Protein AF-A0A935U2F8-F1 (afdb_monomer)

Secondary structure (DSSP, 8-state):
---HHHHHHHHHHHHHHHT--TT-EEEETTS-EEEEEEE-TTSEEEEEEETTEEEEEEGGGEEEE---TT-SSSS--S-----

Nearest PDB structures (foldseek):
  5xfq-assembly1_B  TM=8.305E-01  e=2.365E-02  Mus musculus
  2ldm-assembly1_A  TM=7.018E-01  e=7.597E-02  Homo sapiens
  2l3s-assembly1_A  TM=6.474E-01  e=1.404E+00  Gallus gallus
  3pe0-assembly2_B  TM=5.490E-01  e=1.234E+00  Homo sapiens
  2eyy-assembly1_A  TM=5.499E-01  e=1.234E+00  Homo sapiens

Sequence (83 aa):
MVIRPQVKKQKEHQALLSKLGKGDEIITRGGIIGKITGVSDDGILVVELQDKVRVRIPRAYVEGRWAPAKSTESAGKSSESAA

Mean predicted aligned error: 10.73 Å

pLDDT: mean 79.78, std 16.59, range [38.16, 94.94]

Radius of gyration: 16.93 Å; Cα contacts (8 Å, |Δi|>4): 101; chains: 1; bounding box: 43×44×47 Å

Structure (mmCIF, N/CA/C/O backbone):
data_AF-A0A935U2F8-F1
#
_entry.id   AF-A0A935U2F8-F1
#
loop_
_atom_site.group_PDB
_atom_site.id
_atom_site.type_symbol
_atom_site.label_atom_id
_atom_site.label_alt_id
_atom_site.label_comp_id
_atom_site.label_asym_id
_atom_site.label_entity_id
_atom_site.label_seq_id
_atom_site.p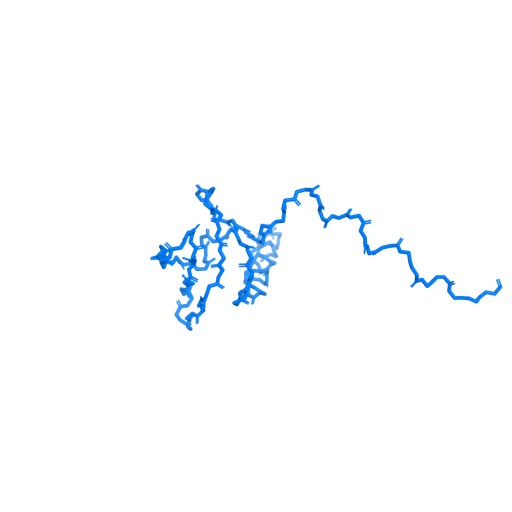dbx_PDB_ins_code
_atom_site.Cartn_x
_atom_site.Cartn_y
_atom_site.Cartn_z
_atom_site.occupancy
_atom_site.B_iso_or_equiv
_atom_site.auth_seq_id
_atom_site.auth_comp_id
_atom_site.auth_asym_id
_atom_site.auth_atom_id
_atom_site.pdbx_PDB_model_num
ATOM 1 N N . MET A 1 1 ? 8.614 -1.339 -35.460 1.00 52.47 1 MET A N 1
ATOM 2 C CA . MET A 1 1 ? 7.844 -1.791 -34.277 1.00 52.47 1 MET A CA 1
ATOM 3 C C . MET A 1 1 ? 8.256 -0.993 -33.047 1.00 52.47 1 MET A C 1
ATOM 5 O O . MET A 1 1 ? 9.346 -1.187 -32.521 1.00 52.47 1 MET A O 1
ATOM 9 N N . VAL A 1 2 ? 7.406 -0.070 -32.600 1.00 60.16 2 VAL A N 1
ATOM 10 C CA . VAL A 1 2 ? 7.650 0.771 -31.419 1.00 60.16 2 VAL A CA 1
ATOM 11 C C . VAL A 1 2 ? 6.898 0.160 -30.227 1.00 60.16 2 VAL A C 1
ATOM 13 O O . VAL A 1 2 ? 5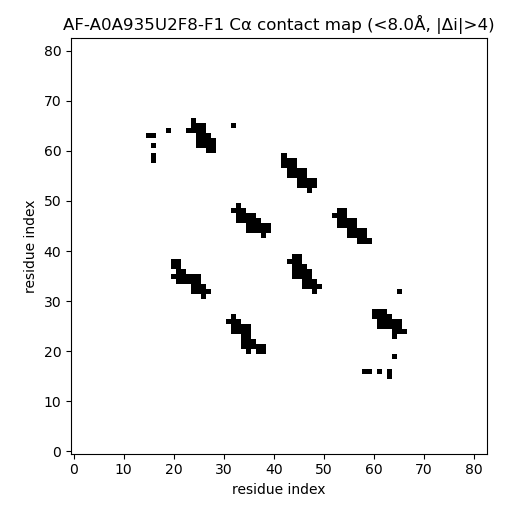.915 0.697 -29.748 1.00 60.16 2 VAL A O 1
ATOM 16 N N . ILE A 1 3 ? 7.343 -1.016 -29.767 1.00 66.69 3 ILE A N 1
ATOM 17 C CA . ILE A 1 3 ? 6.849 -1.672 -28.529 1.00 66.69 3 ILE A CA 1
ATOM 18 C C . ILE A 1 3 ? 7.597 -1.164 -27.280 1.00 66.69 3 ILE A C 1
ATOM 20 O O . ILE A 1 3 ? 7.164 -1.339 -26.142 1.00 66.69 3 ILE A O 1
ATOM 24 N N . ARG A 1 4 ? 8.713 -0.456 -27.481 1.00 69.06 4 ARG A N 1
ATOM 25 C CA . ARG A 1 4 ? 9.570 0.069 -26.410 1.00 69.06 4 ARG A CA 1
ATOM 26 C C . ARG A 1 4 ? 8.913 1.090 -25.457 1.00 69.06 4 ARG A C 1
ATOM 28 O O . ARG A 1 4 ? 9.213 0.991 -24.269 1.00 69.06 4 ARG A O 1
ATOM 35 N N . PRO A 1 5 ? 8.027 2.025 -25.867 1.00 74.56 5 PRO A N 1
ATOM 36 C CA . PRO A 1 5 ? 7.449 2.979 -24.917 1.00 74.56 5 PRO A CA 1
ATOM 37 C C . PRO A 1 5 ? 6.457 2.320 -23.948 1.00 74.56 5 PRO A C 1
ATOM 39 O O . PRO A 1 5 ? 6.397 2.711 -22.785 1.00 74.56 5 PRO A O 1
ATOM 42 N N . GLN A 1 6 ? 5.730 1.285 -24.386 1.00 74.88 6 GLN A N 1
ATOM 43 C CA . GLN A 1 6 ? 4.754 0.578 -23.548 1.00 74.88 6 GLN A CA 1
ATOM 44 C C . GLN A 1 6 ? 5.448 -0.237 -22.450 1.00 74.88 6 GLN A C 1
ATOM 46 O O . GLN A 1 6 ? 5.102 -0.141 -21.274 1.00 74.88 6 GLN A O 1
ATOM 51 N N . VAL A 1 7 ? 6.478 -0.996 -22.841 1.00 78.38 7 VAL A N 1
ATOM 52 C CA . VAL A 1 7 ? 7.264 -1.834 -21.924 1.00 78.38 7 VAL A CA 1
ATOM 53 C C . VAL A 1 7 ? 7.994 -0.971 -20.894 1.00 78.38 7 VAL A C 1
ATOM 55 O O . VAL A 1 7 ? 8.080 -1.347 -19.727 1.00 78.38 7 VAL A O 1
ATOM 58 N N . LYS A 1 8 ? 8.483 0.210 -21.297 1.00 74.81 8 LYS A N 1
ATOM 59 C CA . LYS A 1 8 ? 9.143 1.149 -20.384 1.00 74.81 8 LYS A CA 1
ATOM 60 C C . LYS A 1 8 ? 8.175 1.674 -19.314 1.00 74.81 8 LYS A C 1
ATOM 62 O O . LYS A 1 8 ? 8.480 1.545 -18.133 1.00 74.81 8 LYS A O 1
ATOM 67 N N . LYS A 1 9 ? 6.973 2.120 -19.706 1.00 75.88 9 LYS A N 1
ATOM 68 C CA . LYS A 1 9 ? 5.926 2.564 -18.763 1.00 75.88 9 LYS A CA 1
ATOM 69 C C . LYS A 1 9 ? 5.484 1.462 -17.794 1.00 75.88 9 LYS A C 1
ATOM 71 O O . LYS A 1 9 ? 5.284 1.729 -16.615 1.00 75.88 9 LYS A O 1
ATOM 76 N N . GLN A 1 10 ? 5.355 0.218 -18.261 1.00 76.88 10 GLN A N 1
ATOM 77 C CA . GLN A 1 10 ? 5.011 -0.909 -17.384 1.00 76.88 10 GLN A CA 1
ATOM 78 C C . GLN A 1 10 ? 6.103 -1.195 -16.350 1.00 76.88 10 GLN A C 1
ATOM 80 O O . GLN A 1 10 ? 5.790 -1.397 -15.178 1.00 76.88 10 GLN A O 1
ATOM 85 N N . LYS A 1 11 ? 7.376 -1.180 -16.762 1.00 77.12 11 LYS A N 1
ATOM 86 C CA . LYS A 1 11 ? 8.507 -1.369 -15.844 1.00 77.12 11 LYS A CA 1
ATOM 87 C C . LYS A 1 11 ? 8.601 -0.247 -14.815 1.00 77.12 11 LYS A C 1
ATOM 89 O O . LYS A 1 11 ? 8.820 -0.520 -13.641 1.00 77.12 11 LYS A O 1
ATOM 94 N N . GLU A 1 12 ? 8.401 0.997 -15.238 1.00 78.38 12 GLU A N 1
ATOM 95 C CA . GLU A 1 12 ? 8.371 2.161 -14.345 1.00 78.38 12 GLU A CA 1
ATOM 96 C C . GLU A 1 12 ? 7.221 2.060 -13.333 1.00 78.38 12 GLU A C 1
ATOM 98 O O . GLU A 1 12 ? 7.430 2.280 -12.141 1.00 78.38 12 GLU A O 1
ATOM 103 N N . HIS A 1 13 ? 6.032 1.639 -13.778 1.00 76.25 13 HIS A N 1
ATOM 104 C CA . HIS A 1 13 ? 4.888 1.421 -12.894 1.00 76.25 13 HIS A CA 1
ATOM 105 C C . HIS A 1 13 ? 5.143 0.289 -11.888 1.00 76.25 13 HIS A C 1
ATOM 107 O O . HIS A 1 13 ? 4.900 0.461 -10.697 1.00 76.25 13 HIS A O 1
ATOM 113 N N . GLN A 1 14 ? 5.705 -0.843 -12.324 1.00 78.88 14 GLN A N 1
ATOM 114 C CA . GLN A 1 14 ? 6.093 -1.927 -11.415 1.00 78.88 14 GLN A CA 1
ATOM 115 C C . GLN A 1 14 ? 7.158 -1.479 -10.408 1.00 78.88 14 GLN A C 1
ATOM 117 O O . GLN A 1 14 ? 7.047 -1.795 -9.228 1.00 78.88 14 GLN A O 1
ATOM 122 N N . ALA A 1 15 ? 8.157 -0.705 -10.838 1.00 80.00 15 ALA A N 1
ATOM 123 C CA . ALA A 1 15 ? 9.191 -0.179 -9.952 1.00 80.00 15 ALA A CA 1
ATOM 124 C C . ALA A 1 15 ? 8.625 0.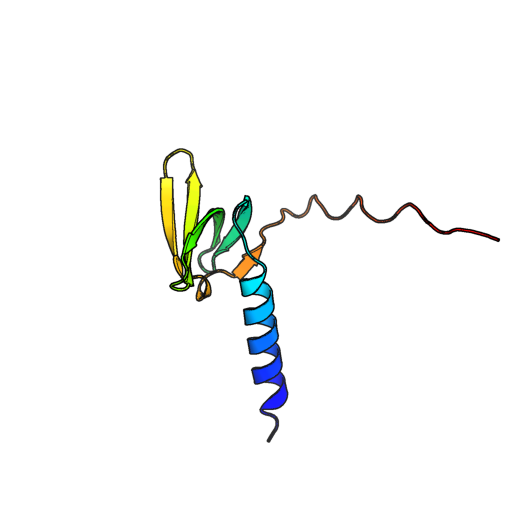792 -8.902 1.00 80.00 15 ALA A C 1
ATOM 126 O O . ALA A 1 15 ? 9.047 0.754 -7.746 1.00 80.00 15 ALA A O 1
ATOM 127 N N . LEU A 1 16 ? 7.659 1.637 -9.280 1.00 78.25 16 LEU A N 1
ATOM 128 C CA . LEU A 1 16 ? 6.926 2.502 -8.351 1.00 78.25 16 LEU A CA 1
ATOM 129 C C . LEU A 1 16 ? 6.141 1.684 -7.333 1.00 78.25 16 LEU A C 1
ATOM 131 O O . LEU A 1 16 ? 6.246 1.934 -6.133 1.00 78.25 16 LEU A O 1
ATOM 135 N N . LEU A 1 17 ? 5.414 0.673 -7.808 1.00 81.44 17 LEU A N 1
ATOM 136 C CA . LEU A 1 17 ? 4.665 -0.214 -6.936 1.00 81.44 17 LEU A CA 1
ATOM 137 C C . LEU A 1 17 ? 5.593 -0.902 -5.947 1.00 81.44 17 LEU A C 1
ATOM 139 O O . LEU A 1 17 ? 5.260 -0.884 -4.770 1.00 81.44 17 LEU A O 1
ATOM 143 N N . SER A 1 18 ? 6.747 -1.428 -6.371 1.00 80.81 18 SER A N 1
ATOM 144 C CA . SER A 1 18 ? 7.742 -2.115 -5.526 1.00 80.81 18 SER A CA 1
ATOM 145 C C . SER A 1 18 ? 8.321 -1.264 -4.391 1.00 80.81 18 SER A C 1
ATOM 147 O O . SER A 1 18 ? 8.773 -1.818 -3.392 1.00 80.81 18 SER A O 1
ATOM 149 N N . LYS A 1 19 ? 8.273 0.068 -4.500 1.00 85.19 19 LYS A N 1
ATOM 150 C CA . LYS A 1 19 ? 8.728 0.983 -3.439 1.00 85.19 19 LYS A CA 1
ATOM 151 C C . LYS A 1 19 ? 7.724 1.153 -2.299 1.00 85.19 19 LYS A C 1
ATOM 153 O O . LYS A 1 19 ? 8.098 1.677 -1.257 1.00 85.19 19 LYS A O 1
ATOM 1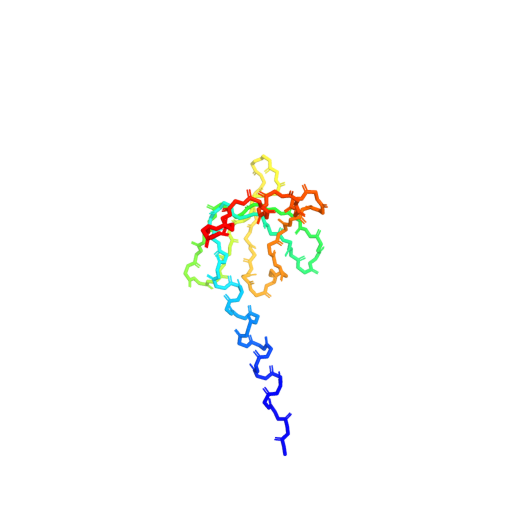58 N N . LEU A 1 20 ? 6.475 0.727 -2.494 1.00 86.50 20 LEU A N 1
ATOM 159 C CA . LEU A 1 20 ? 5.442 0.814 -1.465 1.00 86.50 20 LEU A CA 1
ATOM 160 C C . LEU A 1 20 ? 5.712 -0.168 -0.317 1.00 86.50 20 LEU A C 1
ATOM 162 O O . LEU A 1 20 ? 5.964 -1.354 -0.546 1.00 86.50 20 LEU A O 1
ATOM 166 N N . GLY A 1 21 ? 5.636 0.323 0.915 1.00 88.12 21 GLY A N 1
ATOM 167 C CA . GLY A 1 21 ? 5.906 -0.454 2.121 1.00 88.12 21 GLY A CA 1
ATOM 168 C C . GLY A 1 21 ? 4.914 -0.180 3.246 1.00 88.12 21 GLY A C 1
ATOM 169 O O . GLY A 1 21 ? 3.996 0.627 3.117 1.00 88.12 21 GLY A O 1
ATOM 170 N N . LYS A 1 22 ? 5.100 -0.866 4.379 1.00 91.56 22 LYS A N 1
ATOM 171 C CA . LYS A 1 22 ? 4.318 -0.597 5.594 1.00 91.56 22 LYS A CA 1
ATOM 172 C C . LYS A 1 22 ? 4.498 0.865 6.009 1.00 91.56 22 LYS A C 1
ATOM 174 O O . LYS A 1 22 ? 5.619 1.357 6.051 1.00 91.56 22 LYS A O 1
ATOM 179 N N . GLY A 1 23 ? 3.402 1.524 6.360 1.00 90.12 23 GLY A N 1
ATOM 180 C CA . GLY A 1 23 ? 3.385 2.926 6.768 1.00 90.12 23 GLY A CA 1
ATOM 181 C C . GLY A 1 23 ? 3.045 3.908 5.652 1.00 90.12 23 GLY A C 1
ATOM 182 O O . GLY A 1 23 ? 2.647 5.023 5.974 1.00 90.12 23 GLY A O 1
ATOM 183 N N . ASP A 1 24 ? 3.124 3.496 4.385 1.00 91.50 24 ASP A N 1
ATOM 184 C CA . ASP A 1 24 ? 2.749 4.354 3.264 1.00 91.50 24 ASP A CA 1
ATOM 185 C C . ASP A 1 24 ? 1.230 4.532 3.183 1.00 91.50 24 ASP A C 1
ATOM 187 O O . ASP A 1 24 ? 0.472 3.558 3.229 1.00 91.50 24 ASP A O 1
ATOM 191 N N . GLU A 1 25 ? 0.795 5.778 3.006 1.00 92.81 25 GLU A N 1
ATOM 192 C CA . GLU A 1 25 ? -0.546 6.086 2.519 1.00 92.81 25 GLU A CA 1
ATOM 193 C C . GLU A 1 25 ? -0.598 5.904 1.008 1.00 92.81 25 GLU A C 1
ATOM 195 O O . GLU A 1 25 ? 0.268 6.371 0.265 1.00 92.81 25 GLU A O 1
ATOM 200 N N . ILE A 1 26 ? -1.625 5.212 0.540 1.00 93.19 26 ILE A N 1
ATOM 201 C CA . ILE A 1 26 ? -1.807 4.897 -0.868 1.00 93.19 26 ILE A CA 1
ATOM 202 C C . ILE A 1 26 ? -3.212 5.239 -1.321 1.00 93.19 26 ILE A C 1
ATOM 204 O O . ILE A 1 26 ? -4.155 5.240 -0.532 1.00 93.19 26 ILE A O 1
ATOM 208 N N . ILE A 1 27 ? -3.336 5.465 -2.622 1.00 93.06 27 ILE A N 1
ATOM 209 C CA . ILE A 1 27 ? -4.614 5.520 -3.314 1.00 93.06 27 ILE A CA 1
ATOM 210 C C . ILE A 1 27 ? -4.729 4.324 -4.253 1.00 93.06 27 ILE A C 1
ATOM 212 O O . ILE A 1 27 ? -3.807 3.968 -4.995 1.00 93.06 27 ILE A O 1
ATOM 216 N N . THR A 1 28 ? -5.866 3.652 -4.166 1.00 92.94 28 THR A N 1
ATOM 217 C CA . THR A 1 28 ? -6.230 2.5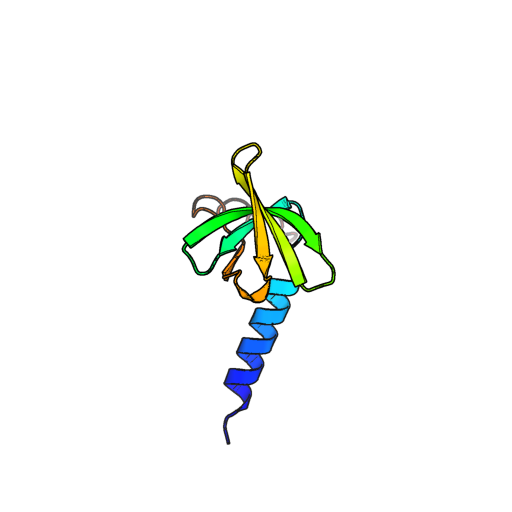43 -5.048 1.00 92.94 28 THR A CA 1
ATOM 218 C C . THR A 1 28 ? -6.900 3.066 -6.312 1.00 92.94 28 THR A C 1
ATOM 220 O O . THR A 1 28 ? -7.502 4.137 -6.302 1.00 92.94 28 THR A O 1
ATOM 223 N N . ARG A 1 29 ? -6.910 2.260 -7.377 1.00 90.31 29 ARG A N 1
ATOM 224 C CA . ARG A 1 29 ? -7.600 2.588 -8.642 1.00 90.31 29 ARG A CA 1
ATOM 225 C C . ARG A 1 29 ? -9.123 2.768 -8.506 1.00 90.31 29 ARG A C 1
ATOM 227 O O . ARG A 1 29 ? -9.775 3.170 -9.460 1.00 90.31 29 ARG A O 1
ATOM 234 N N . GLY A 1 30 ? -9.695 2.430 -7.348 1.00 87.75 30 GLY A N 1
ATOM 235 C CA . GLY A 1 30 ? -11.103 2.665 -7.012 1.00 87.75 30 GLY A CA 1
ATOM 236 C C . GLY A 1 30 ? -11.353 3.966 -6.242 1.00 87.75 30 GLY A C 1
ATOM 237 O O . GLY A 1 30 ? -12.466 4.170 -5.773 1.00 87.75 30 GLY A O 1
ATOM 238 N N . GLY A 1 31 ? -10.335 4.814 -6.053 1.00 91.25 31 GLY A N 1
ATOM 239 C CA . GLY A 1 31 ? -10.446 6.069 -5.299 1.00 91.25 31 GLY A CA 1
ATOM 240 C C . GLY A 1 31 ? -10.406 5.905 -3.776 1.00 91.25 31 GLY A C 1
ATOM 241 O O . GLY A 1 31 ? -10.631 6.866 -3.048 1.00 91.25 31 GLY A O 1
ATOM 242 N N . ILE A 1 32 ? -10.115 4.702 -3.276 1.00 92.62 32 ILE A N 1
ATOM 243 C CA . ILE A 1 32 ? -9.993 4.440 -1.837 1.00 92.62 32 ILE A CA 1
ATOM 244 C C . ILE A 1 32 ? -8.591 4.835 -1.377 1.00 92.62 32 ILE A C 1
ATOM 246 O O . ILE A 1 32 ? -7.608 4.384 -1.976 1.00 92.62 32 ILE A O 1
ATOM 250 N N . ILE A 1 33 ? -8.521 5.620 -0.303 1.00 93.44 33 ILE A N 1
ATOM 251 C CA . ILE A 1 33 ? -7.285 6.000 0.385 1.00 93.44 33 ILE A CA 1
ATOM 252 C C . ILE A 1 33 ? -7.154 5.164 1.656 1.00 93.44 33 ILE A C 1
ATOM 254 O O . ILE A 1 33 ? -8.133 4.943 2.367 1.00 93.44 33 ILE A O 1
ATOM 258 N N . GLY A 1 34 ? -5.944 4.700 1.942 1.00 93.50 34 GLY A N 1
AT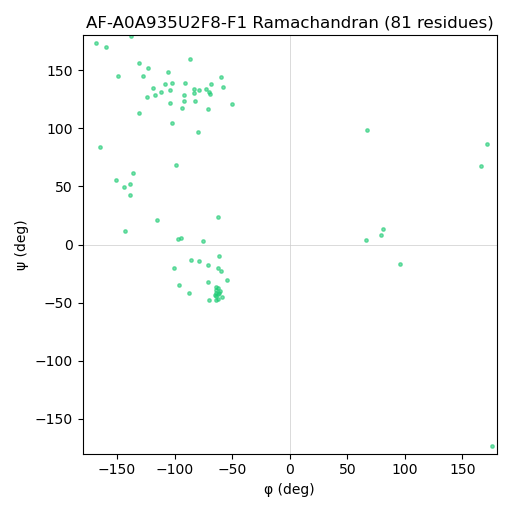OM 259 C CA . GLY A 1 34 ? -5.660 3.997 3.185 1.00 93.50 34 GLY A CA 1
ATOM 260 C C . GLY A 1 34 ? -4.172 3.802 3.419 1.00 93.50 34 GLY A C 1
ATOM 261 O O . GLY A 1 34 ? -3.343 4.081 2.550 1.00 93.50 34 GLY A O 1
ATOM 262 N N . LYS A 1 35 ? -3.834 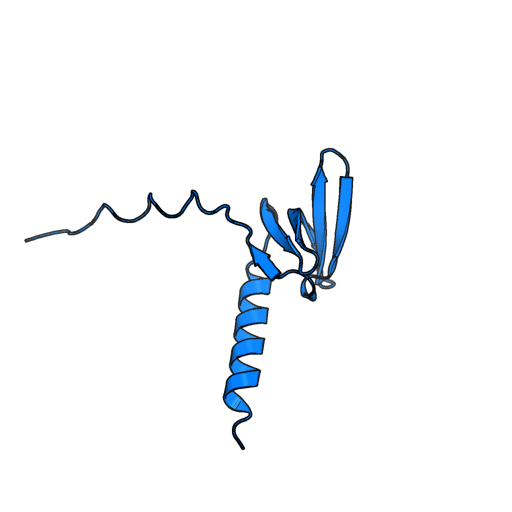3.297 4.602 1.00 94.69 35 LYS A N 1
ATOM 263 C CA . LYS A 1 35 ? -2.453 3.095 5.040 1.00 94.69 35 LYS A CA 1
ATOM 264 C C . LYS A 1 35 ? -2.065 1.627 4.975 1.00 94.69 35 LYS A C 1
ATOM 266 O O . LYS A 1 35 ? -2.777 0.767 5.486 1.00 94.69 35 LYS A O 1
ATOM 271 N N . ILE A 1 36 ? -0.905 1.319 4.403 1.00 94.50 36 ILE A N 1
ATOM 272 C CA . ILE A 1 36 ? -0.394 -0.054 4.373 1.00 94.50 36 ILE A CA 1
ATOM 273 C C . ILE A 1 36 ? 0.038 -0.463 5.786 1.00 94.50 36 ILE A C 1
ATOM 275 O O . ILE A 1 36 ? 0.991 0.079 6.345 1.00 94.50 36 ILE A O 1
ATOM 279 N N . THR A 1 37 ? -0.614 -1.473 6.353 1.00 94.75 37 THR A N 1
ATOM 280 C CA . THR A 1 37 ? -0.226 -2.087 7.635 1.00 94.75 37 THR A CA 1
ATOM 281 C C . THR A 1 37 ? 0.529 -3.399 7.441 1.00 94.75 37 THR A C 1
ATOM 283 O O . THR A 1 37 ? 1.245 -3.851 8.336 1.00 94.75 37 THR A O 1
ATOM 286 N N . GLY A 1 38 ? 0.397 -4.022 6.269 1.00 93.19 38 GLY A N 1
ATOM 287 C CA . GLY A 1 38 ? 1.017 -5.303 5.951 1.00 93.19 38 GLY A CA 1
ATOM 288 C C . GLY A 1 38 ? 1.365 -5.430 4.475 1.00 93.19 38 GLY A C 1
ATOM 289 O O . GLY A 1 38 ? 0.641 -4.944 3.613 1.00 93.19 38 GLY A O 1
ATOM 290 N N . VAL A 1 39 ? 2.472 -6.113 4.202 1.00 91.00 39 VAL A N 1
ATOM 291 C CA . VAL A 1 39 ? 2.885 -6.518 2.857 1.00 91.00 39 VAL A CA 1
ATOM 292 C C . VAL A 1 39 ? 3.054 -8.026 2.910 1.00 91.00 39 VAL A C 1
ATOM 294 O O . VAL A 1 39 ? 3.731 -8.523 3.810 1.00 91.00 39 VAL A O 1
ATOM 297 N N . SER A 1 40 ? 2.398 -8.728 1.999 1.00 88.56 40 SER A N 1
ATOM 298 C CA . SER A 1 40 ? 2.519 -10.170 1.824 1.00 88.56 40 SER A CA 1
ATOM 299 C C . SER A 1 40 ? 3.341 -10.470 0.568 1.00 88.56 40 SER A C 1
ATOM 301 O O . SER A 1 40 ? 3.318 -9.708 -0.403 1.00 88.56 40 SER A O 1
ATOM 303 N N . ASP A 1 41 ? 4.081 -11.579 0.593 1.00 82.31 41 ASP A N 1
ATOM 304 C CA . ASP A 1 41 ? 5.002 -11.972 -0.487 1.00 82.31 41 ASP A CA 1
ATOM 305 C C . ASP A 1 41 ? 4.271 -12.421 -1.765 1.00 82.31 41 ASP A C 1
ATOM 307 O O . ASP A 1 41 ? 4.837 -12.407 -2.856 1.00 82.31 41 ASP A O 1
ATOM 311 N N . ASP A 1 42 ? 2.982 -12.745 -1.648 1.00 88.81 42 ASP A N 1
ATOM 312 C CA . ASP A 1 42 ? 2.060 -13.061 -2.745 1.00 88.81 42 ASP A CA 1
ATOM 313 C C . ASP A 1 42 ? 1.603 -11.820 -3.542 1.00 88.81 42 ASP A C 1
ATOM 315 O O . ASP A 1 42 ? 0.783 -11.919 -4.457 1.00 88.81 42 ASP A O 1
ATOM 319 N N . GLY A 1 43 ? 2.119 -10.633 -3.208 1.00 86.44 43 GLY A N 1
ATOM 320 C CA . GLY A 1 43 ? 1.739 -9.379 -3.850 1.00 86.44 43 GLY A CA 1
ATOM 321 C C . GLY A 1 43 ? 0.434 -8.788 -3.317 1.00 86.44 43 GLY A C 1
ATOM 322 O O . GLY A 1 43 ? -0.099 -7.858 -3.930 1.00 86.44 43 GLY A O 1
ATOM 323 N N . ILE A 1 44 ? -0.077 -9.280 -2.187 1.00 92.25 44 ILE A N 1
ATOM 324 C CA . ILE A 1 44 ? -1.213 -8.693 -1.476 1.00 92.25 44 ILE A CA 1
ATOM 325 C C . ILE A 1 44 ? -0.718 -7.675 -0.442 1.00 92.25 44 ILE A C 1
ATOM 327 O O . ILE A 1 44 ? 0.258 -7.883 0.277 1.00 92.25 44 ILE A O 1
ATOM 331 N N . LEU A 1 45 ? -1.423 -6.552 -0.345 1.00 93.06 45 LEU A N 1
ATOM 332 C CA . LEU A 1 45 ? -1.228 -5.535 0.678 1.00 93.06 45 LEU A CA 1
ATOM 333 C C . LEU A 1 45 ? -2.396 -5.570 1.657 1.00 93.06 45 LEU A C 1
ATOM 335 O O . LEU A 1 45 ? -3.554 -5.677 1.252 1.00 93.06 45 LEU A O 1
ATOM 339 N N . VAL A 1 46 ? -2.085 -5.452 2.945 1.00 94.44 46 VAL A N 1
ATOM 340 C CA . VAL A 1 46 ? -3.077 -5.194 3.988 1.00 94.44 46 VAL A CA 1
ATOM 341 C C . VAL A 1 46 ? -3.127 -3.692 4.198 1.00 94.44 46 VAL A C 1
ATOM 343 O O . VAL A 1 46 ? -2.121 -3.088 4.578 1.00 94.44 46 VAL A O 1
ATOM 346 N N . VAL A 1 47 ? -4.289 -3.108 3.934 1.00 94.94 47 VAL A N 1
ATOM 347 C CA . VAL A 1 47 ? -4.526 -1.669 4.001 1.00 94.94 47 VAL A CA 1
ATOM 348 C C . VAL A 1 47 ? -5.570 -1.396 5.070 1.00 94.94 47 VAL A C 1
ATOM 350 O O . VAL A 1 47 ? -6.634 -2.014 5.083 1.00 94.94 47 VAL A O 1
ATOM 353 N N . GLU A 1 48 ? -5.255 -0.481 5.972 1.00 94.94 48 GLU A N 1
ATOM 354 C CA . GLU A 1 48 ? -6.175 0.035 6.974 1.00 94.94 48 GLU A CA 1
ATOM 355 C C . GLU A 1 48 ? -6.858 1.286 6.420 1.00 94.94 48 GLU A C 1
ATOM 357 O O . GLU A 1 48 ? -6.190 2.220 5.970 1.00 94.94 48 GLU A O 1
ATOM 362 N N . LEU A 1 49 ? -8.189 1.255 6.393 1.00 92.50 49 LEU A N 1
ATOM 363 C CA . LEU A 1 49 ? -9.023 2.349 5.882 1.00 92.50 49 LEU A CA 1
ATOM 364 C C . LEU A 1 49 ? -9.504 3.251 7.018 1.00 92.50 49 LEU A C 1
ATOM 366 O O . LEU A 1 49 ? -9.654 4.455 6.851 1.00 92.50 49 LEU A O 1
ATOM 370 N N . GLN A 1 50 ? -9.763 2.637 8.170 1.00 90.62 50 GLN A N 1
ATOM 371 C CA . GLN A 1 50 ? -10.226 3.279 9.390 1.00 90.62 50 GLN A CA 1
ATOM 372 C C . GLN A 1 50 ? -9.918 2.354 10.573 1.00 90.62 50 GLN A C 1
ATOM 374 O O . GLN A 1 50 ? -9.571 1.185 10.372 1.00 90.62 50 GLN A O 1
ATOM 379 N N . ASP A 1 51 ? -10.084 2.842 11.801 1.00 90.62 51 ASP A N 1
ATOM 380 C CA . ASP A 1 51 ? -9.832 2.060 13.010 1.00 90.62 51 ASP A CA 1
ATOM 381 C C . ASP A 1 51 ? -10.540 0.700 12.968 1.00 90.62 51 ASP A C 1
ATOM 383 O O . ASP A 1 51 ? -11.764 0.605 12.865 1.00 90.62 51 ASP A O 1
ATOM 387 N N . LYS A 1 52 ? -9.740 -0.370 13.064 1.00 90.19 52 LYS A N 1
ATOM 388 C CA . LYS A 1 52 ? -10.166 -1.782 13.007 1.00 90.19 52 LYS A CA 1
ATOM 389 C C . LYS A 1 52 ? -10.731 -2.254 11.658 1.00 90.19 52 LYS A C 1
ATOM 391 O O . LYS A 1 52 ? -11.109 -3.420 11.555 1.00 90.19 52 LYS A O 1
ATOM 396 N N . VAL A 1 53 ? -10.734 -1.424 10.616 1.00 94.12 53 VAL A N 1
ATOM 397 C CA . VAL A 1 53 ? -11.153 -1.810 9.262 1.00 94.12 53 VAL A CA 1
ATOM 398 C C . VAL A 1 53 ? -9.923 -2.029 8.392 1.00 94.12 53 VAL A C 1
ATOM 400 O O . VAL A 1 53 ? -9.277 -1.084 7.936 1.00 94.12 53 VAL A O 1
ATOM 403 N N . ARG A 1 54 ? -9.611 -3.304 8.141 1.00 93.69 54 ARG A N 1
ATOM 404 C CA . ARG A 1 54 ? -8.492 -3.727 7.293 1.00 93.69 54 ARG A CA 1
ATOM 405 C C . ARG A 1 54 ? -8.991 -4.524 6.105 1.00 93.69 54 ARG A C 1
ATOM 407 O O . ARG A 1 54 ? -9.796 -5.438 6.259 1.00 93.69 54 ARG A O 1
ATOM 414 N N . VAL A 1 55 ? -8.460 -4.206 4.935 1.00 93.81 55 VAL A N 1
ATOM 415 C CA . VAL A 1 55 ? -8.778 -4.879 3.677 1.00 93.81 55 VAL A CA 1
ATOM 416 C C . VAL A 1 55 ? -7.512 -5.420 3.034 1.00 93.81 55 VAL A C 1
ATOM 418 O O . VAL A 1 55 ? -6.415 -4.897 3.229 1.00 93.81 55 VAL A O 1
ATOM 421 N N . ARG A 1 56 ? -7.666 -6.498 2.268 1.00 93.62 56 ARG A N 1
ATOM 422 C CA . ARG A 1 56 ? -6.589 -7.093 1.480 1.00 93.62 56 ARG A CA 1
ATOM 423 C C . ARG A 1 56 ? -6.805 -6.720 0.028 1.00 93.62 56 ARG A C 1
ATOM 425 O O . ARG A 1 56 ? -7.854 -7.034 -0.526 1.00 93.62 56 ARG A O 1
ATOM 432 N N . ILE A 1 57 ? -5.826 -6.059 -0.575 1.00 93.31 57 ILE A N 1
ATOM 433 C CA . ILE A 1 57 ? -5.886 -5.658 -1.980 1.00 93.31 57 ILE A CA 1
ATOM 434 C C . ILE A 1 57 ? -4.635 -6.136 -2.718 1.00 93.31 57 ILE A C 1
ATOM 436 O O . ILE A 1 57 ? -3.547 -6.125 -2.139 1.00 93.31 57 ILE A O 1
ATOM 440 N N . PRO A 1 58 ? -4.733 -6.533 -3.994 1.00 93.44 58 PRO A N 1
ATOM 441 C CA . PRO A 1 58 ? -3.544 -6.820 -4.780 1.00 93.44 58 PRO A CA 1
ATOM 442 C C . PRO A 1 58 ? -2.763 -5.531 -5.044 1.00 93.44 58 PRO A C 1
ATOM 444 O O . PRO A 1 58 ? -3.339 -4.511 -5.428 1.00 93.44 58 PRO A O 1
ATOM 447 N N . ARG A 1 59 ? -1.434 -5.587 -4.935 1.00 90.12 59 ARG A N 1
ATOM 448 C CA . ARG A 1 59 ? -0.525 -4.463 -5.217 1.00 90.12 59 ARG A CA 1
ATOM 449 C C . ARG A 1 59 ? -0.729 -3.875 -6.615 1.00 90.12 59 ARG A C 1
ATOM 451 O O . ARG A 1 59 ? -0.574 -2.677 -6.807 1.00 90.12 59 ARG A O 1
ATOM 458 N N . ALA A 1 60 ? -1.136 -4.706 -7.575 1.00 90.19 60 ALA A N 1
ATOM 459 C CA . ALA A 1 60 ? -1.459 -4.299 -8.941 1.00 90.19 60 ALA A CA 1
ATOM 460 C C . ALA A 1 60 ? -2.638 -3.306 -9.053 1.00 90.19 60 ALA A C 1
ATOM 462 O O . ALA A 1 60 ? -2.759 -2.628 -10.071 1.00 90.19 60 ALA A O 1
ATOM 463 N N . TYR A 1 61 ? -3.497 -3.213 -8.031 1.00 92.19 61 TYR A N 1
ATOM 464 C CA . TYR A 1 61 ? -4.644 -2.295 -7.986 1.00 92.19 61 TYR A CA 1
ATOM 465 C C . TYR A 1 61 ? -4.354 -0.995 -7.227 1.00 92.19 61 TYR A C 1
ATOM 467 O O . TYR A 1 61 ? -5.246 -0.159 -7.065 1.00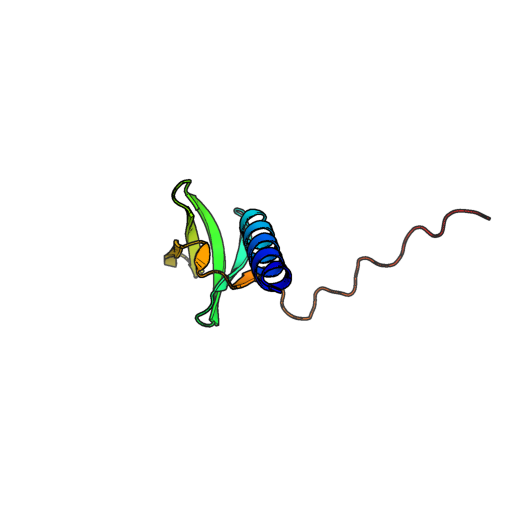 92.19 61 TYR A O 1
ATOM 475 N N . VAL A 1 62 ? -3.110 -0.798 -6.789 1.00 92.00 62 VAL A N 1
ATOM 476 C CA . VAL A 1 62 ? -2.657 0.474 -6.233 1.00 92.00 62 VAL A CA 1
ATOM 477 C C . VAL A 1 62 ? -2.269 1.405 -7.376 1.00 92.00 62 VAL A C 1
ATOM 479 O O . VAL A 1 62 ? -1.611 0.997 -8.333 1.00 92.00 62 VAL A O 1
ATOM 482 N N . GLU A 1 63 ? -2.721 2.650 -7.309 1.00 90.56 63 GLU A N 1
ATOM 483 C CA . GLU A 1 63 ? -2.392 3.673 -8.299 1.00 90.56 63 GLU A CA 1
ATOM 484 C C . GLU A 1 63 ? -1.093 4.389 -7.926 1.00 90.56 63 GLU A C 1
ATOM 486 O O . GLU A 1 63 ? -0.212 4.562 -8.770 1.00 90.56 63 GLU A O 1
ATOM 491 N N . GLY A 1 64 ? -0.917 4.701 -6.642 1.00 89.88 64 GLY A N 1
ATOM 492 C CA . GLY A 1 64 ? 0.321 5.279 -6.139 1.00 89.88 64 GLY A CA 1
ATOM 493 C C . GLY A 1 64 ? 0.262 5.641 -4.662 1.00 89.88 64 GLY A C 1
ATOM 494 O O . GLY A 1 64 ? -0.707 5.340 -3.963 1.00 89.88 64 GLY A O 1
ATOM 495 N N . ARG A 1 65 ? 1.328 6.297 -4.195 1.00 90.12 65 ARG A N 1
ATOM 496 C CA . ARG A 1 65 ? 1.375 6.911 -2.866 1.00 90.12 65 ARG A CA 1
ATOM 497 C C . ARG A 1 65 ? 0.435 8.113 -2.844 1.00 90.12 65 ARG A C 1
ATOM 499 O O . ARG A 1 65 ? 0.506 8.962 -3.730 1.00 90.12 65 ARG A O 1
ATOM 506 N N . TRP A 1 66 ? -0.426 8.173 -1.839 1.00 89.50 66 TRP A N 1
ATOM 507 C CA . TRP A 1 66 ? -1.291 9.317 -1.612 1.00 89.50 66 TRP A CA 1
ATOM 508 C C . TRP A 1 66 ? -0.505 10.393 -0.864 1.00 89.50 66 TRP A C 1
ATOM 510 O O . TRP A 1 66 ? 0.060 10.139 0.196 1.00 89.50 66 TRP A O 1
ATOM 520 N N . ALA A 1 67 ? -0.444 11.586 -1.444 1.00 81.81 67 ALA A N 1
ATOM 521 C CA . ALA A 1 67 ? 0.038 12.787 -0.785 1.00 81.81 67 ALA A CA 1
ATOM 522 C C . ALA A 1 67 ? -1.006 13.877 -1.049 1.00 81.81 67 ALA A C 1
ATOM 524 O O . ALA A 1 67 ? -1.181 14.264 -2.209 1.00 81.81 67 ALA A O 1
ATOM 525 N N . PRO A 1 68 ? -1.734 14.369 -0.029 1.00 72.69 68 PRO A N 1
ATOM 526 C CA . PRO A 1 68 ? -2.587 15.528 -0.227 1.00 72.69 68 PRO A CA 1
ATOM 527 C C . PRO A 1 68 ? -1.703 16.696 -0.677 1.00 72.69 68 PRO A C 1
ATOM 529 O O . PRO A 1 68 ? -0.568 16.837 -0.219 1.00 72.69 68 PRO A O 1
ATOM 532 N N . ALA A 1 69 ? -2.219 17.545 -1.564 1.00 65.94 69 ALA A N 1
ATOM 533 C CA . ALA A 1 69 ? -1.506 18.650 -2.215 1.00 65.94 69 ALA A CA 1
ATOM 534 C C . ALA A 1 69 ? -0.978 19.768 -1.271 1.00 65.94 69 ALA A C 1
ATOM 536 O O . ALA A 1 69 ? -0.762 20.891 -1.705 1.00 65.94 69 ALA A O 1
ATOM 537 N N . LYS A 1 70 ? -0.756 19.487 0.020 1.00 55.75 70 LYS A N 1
ATOM 538 C CA . LYS A 1 70 ? -0.171 20.386 1.029 1.00 55.75 70 LYS A CA 1
ATOM 539 C C . LYS A 1 70 ? 1.182 19.916 1.581 1.00 55.75 70 LYS A C 1
ATOM 541 O O . LYS A 1 70 ? 1.591 20.336 2.659 1.00 55.75 70 LYS A O 1
ATOM 546 N N . SER A 1 71 ? 1.908 19.051 0.877 1.00 56.84 71 SER A N 1
ATOM 547 C CA . SER A 1 71 ? 3.252 18.632 1.311 1.00 56.84 71 SER A CA 1
ATOM 548 C C . SER A 1 71 ? 4.234 18.550 0.145 1.00 56.84 71 SER A C 1
ATOM 550 O O . SER A 1 71 ? 4.917 17.555 -0.069 1.00 56.84 71 SER A O 1
ATOM 552 N N . THR A 1 72 ? 4.313 19.624 -0.633 1.00 54.91 72 THR A N 1
ATOM 553 C CA . THR A 1 72 ? 5.452 19.904 -1.518 1.00 54.91 72 THR A CA 1
ATOM 554 C C . THR A 1 72 ? 5.808 21.381 -1.381 1.00 54.91 72 THR A C 1
ATOM 556 O O . THR A 1 72 ? 5.693 22.137 -2.329 1.00 54.91 72 THR A O 1
ATOM 559 N N . GLU A 1 73 ? 6.192 21.808 -0.173 1.00 54.00 73 GLU A N 1
ATOM 560 C CA . GLU A 1 73 ? 6.733 23.161 0.060 1.00 54.00 73 GLU A CA 1
ATOM 561 C C . GLU A 1 73 ? 7.874 23.233 1.101 1.00 54.00 73 GLU A C 1
ATOM 563 O O . GLU A 1 73 ? 8.288 24.324 1.471 1.00 54.00 73 GLU A O 1
ATOM 568 N N . SER A 1 74 ? 8.477 22.121 1.557 1.00 48.91 74 SER A N 1
ATOM 569 C CA . SER A 1 74 ? 9.550 22.204 2.576 1.00 48.91 74 SER A CA 1
ATOM 570 C C . SER A 1 74 ? 10.757 21.277 2.376 1.00 48.91 74 SER A C 1
ATOM 572 O O . SER A 1 74 ? 11.261 20.701 3.338 1.00 48.91 74 SER A O 1
ATOM 574 N N . ALA A 1 75 ? 11.265 21.146 1.149 1.00 49.62 75 ALA A N 1
ATOM 575 C CA . ALA A 1 75 ? 12.569 20.508 0.910 1.00 49.62 75 ALA A CA 1
ATOM 576 C C . ALA A 1 75 ? 13.348 21.178 -0.236 1.00 49.62 75 ALA A C 1
ATOM 578 O O . ALA A 1 75 ? 13.833 20.522 -1.151 1.00 49.62 75 ALA A O 1
ATOM 579 N N . GLY A 1 76 ? 13.445 22.508 -0.188 1.00 46.03 76 GLY A N 1
ATOM 580 C CA . GLY A 1 76 ? 14.202 23.309 -1.150 1.00 46.03 76 GLY A CA 1
ATOM 581 C C . GLY A 1 76 ? 14.737 24.596 -0.529 1.00 46.03 76 GLY A C 1
ATOM 582 O O . GLY A 1 76 ? 14.413 25.675 -1.006 1.00 46.03 76 GLY A O 1
AT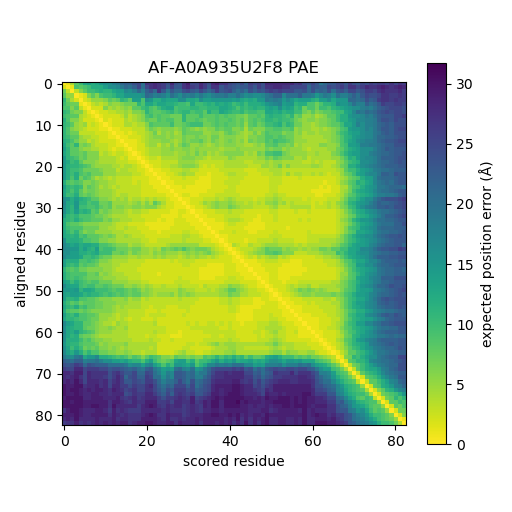OM 583 N N . LYS A 1 77 ? 15.497 24.499 0.570 1.00 52.25 77 LYS A N 1
ATOM 584 C CA . LYS A 1 77 ? 16.360 25.588 1.065 1.00 52.25 77 LYS A CA 1
ATOM 585 C C . LYS A 1 77 ? 17.360 25.068 2.099 1.00 52.25 77 LYS A C 1
ATOM 587 O O . LYS A 1 77 ? 17.104 25.170 3.290 1.00 52.25 77 LYS A O 1
ATOM 592 N N . SER A 1 78 ? 18.482 24.523 1.623 1.00 44.66 78 SER A N 1
ATOM 593 C CA . SER A 1 78 ? 19.779 24.528 2.328 1.00 44.66 78 SER A CA 1
ATOM 594 C C . SER A 1 78 ? 20.809 23.646 1.612 1.00 44.66 78 SER A C 1
ATOM 596 O O . SER A 1 78 ? 20.959 22.479 1.940 1.00 44.66 78 SER A O 1
ATOM 598 N N . SER A 1 79 ? 21.518 24.220 0.637 1.00 45.91 79 SER A N 1
ATOM 599 C CA . SER A 1 79 ? 22.981 24.095 0.478 1.00 45.91 79 SER A CA 1
ATOM 600 C C . SER A 1 79 ? 23.394 24.590 -0.912 1.00 45.91 79 SER A C 1
ATOM 602 O O . SER A 1 79 ? 23.835 23.820 -1.761 1.00 45.91 79 SER A O 1
ATOM 604 N N . GLU A 1 80 ? 23.256 25.894 -1.148 1.00 45.78 80 GLU A N 1
ATOM 605 C CA . GLU A 1 80 ? 24.252 26.569 -1.975 1.00 45.78 80 GLU A CA 1
ATOM 606 C C . GLU A 1 80 ? 25.435 26.813 -1.037 1.00 45.78 80 GLU A C 1
ATOM 608 O O . GLU A 1 80 ? 25.399 27.673 -0.157 1.00 45.78 80 GLU A O 1
ATOM 613 N N . SER A 1 81 ? 26.403 25.902 -1.101 1.00 41.28 81 SER A N 1
ATOM 614 C CA . SER A 1 81 ? 27.677 26.009 -0.408 1.00 41.28 81 SER A CA 1
ATOM 615 C C . SER A 1 81 ? 28.686 26.678 -1.332 1.00 41.28 81 SER A C 1
ATOM 617 O O . SER A 1 81 ? 28.925 26.167 -2.422 1.00 41.28 81 SER A O 1
ATOM 619 N N . ALA A 1 82 ? 29.336 27.713 -0.802 1.00 43.72 82 ALA A N 1
ATOM 620 C CA . ALA A 1 82 ? 30.678 28.166 -1.158 1.00 43.72 82 ALA A CA 1
ATOM 621 C C . ALA A 1 82 ? 30.883 28.753 -2.567 1.00 43.72 82 ALA A C 1
ATOM 623 O O . ALA A 1 82 ? 31.164 28.027 -3.516 1.00 43.72 82 ALA A O 1
ATOM 624 N N . ALA A 1 83 ? 30.871 30.086 -2.655 1.00 38.16 83 ALA A N 1
ATOM 625 C CA . ALA A 1 83 ? 32.052 30.922 -2.931 1.00 38.16 83 ALA A CA 1
ATOM 626 C C . ALA A 1 83 ? 31.651 32.404 -2.943 1.00 38.16 83 ALA A C 1
ATOM 628 O O . ALA A 1 83 ? 30.600 32.719 -3.542 1.00 38.16 83 ALA A O 1
#

Solvent-accessible surface area (backbone atoms only — not comparable to full-atom values): 5262 Å² total; per-residue (Å²): 136,86,61,62,67,62,55,50,53,53,51,52,51,51,55,56,53,69,68,65,50,69,74,41,39,28,28,31,75,83,76,49,61,32,32,26,75,37,77,46,96,89,46,36,29,32,30,36,67,48,94,95,40,70,45,81,44,53,52,88,49,49,68,46,74,54,72,71,97,84,75,86,83,86,88,85,89,88,78,92,72,88,134

Foldseek 3Di:
DPPPVVVVVVVVQVVQLVPDDAQFWFAFLVRQIFGFNDDDPVQWTWTDRDVVDIDIDHSVRTPHTDDPPPPPPPDPDDDPDDD